Protein AF-A0A653ZEU2-F1 (afdb_monomer_lite)

Sequence (48 aa):
MNIIFKVMLLIFILLLPEIIKFARIQHMKKLGYRYEGEELVRIQEKNN

Structure (mmCIF, N/CA/C/O backbone):
data_AF-A0A653ZEU2-F1
#
_entry.id   AF-A0A653ZEU2-F1
#
loop_
_atom_site.group_PDB
_atom_site.id
_atom_site.type_symbol
_atom_site.label_atom_id
_atom_site.label_alt_id
_atom_site.label_comp_id
_atom_site.label_asym_id
_atom_site.label_entity_id
_atom_site.label_seq_id
_atom_site.pdbx_PDB_ins_code
_atom_site.Cartn_x
_atom_site.Cartn_y
_atom_site.Cartn_z
_atom_site.occupancy
_atom_site.B_iso_or_equiv
_atom_site.auth_seq_id
_atom_site.auth_comp_id
_atom_site.auth_asym_id
_atom_site.auth_atom_id
_atom_site.pdbx_PDB_model_num
ATOM 1 N N . MET A 1 1 ? 16.132 8.610 -23.576 1.00 64.88 1 MET A N 1
ATOM 2 C CA . MET A 1 1 ? 15.863 8.067 -22.223 1.00 64.88 1 MET A CA 1
ATOM 3 C C . MET A 1 1 ? 16.286 6.602 -22.208 1.00 64.88 1 MET A C 1
ATOM 5 O O . MET A 1 1 ? 15.684 5.820 -22.937 1.00 64.88 1 MET A O 1
ATOM 9 N N . ASN A 1 2 ? 17.358 6.258 -21.484 1.00 86.06 2 ASN A N 1
ATOM 10 C CA . ASN A 1 2 ? 17.926 4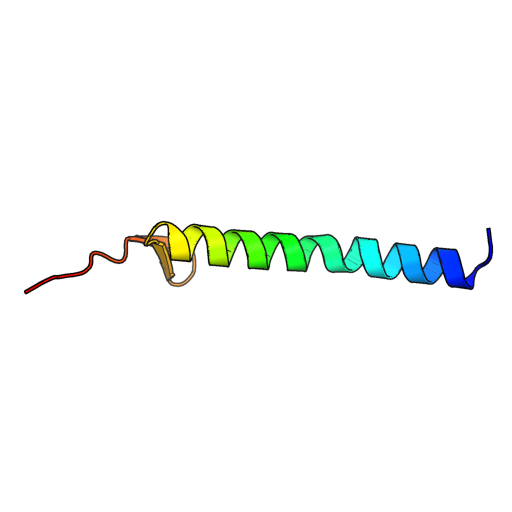.901 -21.451 1.00 86.06 2 ASN A CA 1
ATOM 11 C C . ASN A 1 2 ? 16.892 3.865 -20.981 1.00 86.06 2 ASN A C 1
ATOM 13 O O . ASN A 1 2 ? 16.103 4.143 -20.078 1.00 86.06 2 ASN A O 1
ATOM 17 N N . ILE A 1 3 ? 16.912 2.667 -21.573 1.00 90.00 3 ILE A N 1
ATOM 18 C CA . ILE A 1 3 ? 15.992 1.558 -21.251 1.00 90.00 3 ILE A CA 1
ATOM 19 C C . ILE A 1 3 ? 16.036 1.210 -19.758 1.00 90.00 3 ILE A C 1
ATOM 21 O O . ILE A 1 3 ? 14.989 1.061 -19.138 1.00 90.00 3 ILE A O 1
ATOM 25 N N . ILE A 1 4 ? 17.232 1.197 -19.165 1.00 90.62 4 ILE A N 1
A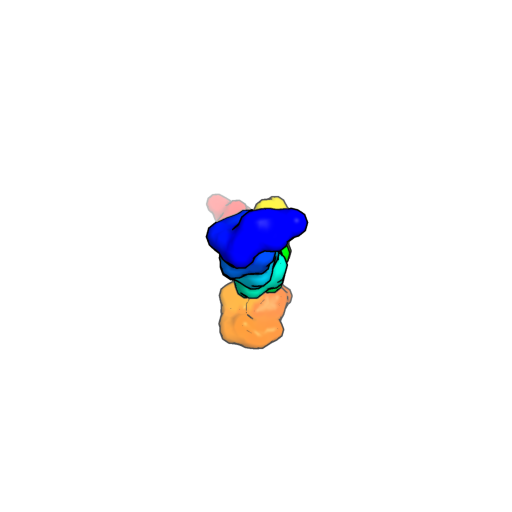TOM 26 C CA . ILE A 1 4 ? 17.443 0.971 -17.727 1.00 90.62 4 ILE A CA 1
ATOM 27 C C . ILE A 1 4 ? 16.619 1.962 -16.890 1.00 90.62 4 ILE A C 1
ATOM 29 O O . ILE A 1 4 ? 15.931 1.574 -15.952 1.00 90.62 4 ILE A O 1
ATOM 33 N N . PHE A 1 5 ? 16.610 3.237 -17.284 1.00 92.69 5 PHE A N 1
ATOM 34 C CA . PHE A 1 5 ? 15.863 4.289 -16.596 1.00 92.69 5 PHE A CA 1
ATOM 35 C C . PHE A 1 5 ? 14.344 4.094 -16.716 1.00 92.69 5 PHE A C 1
ATOM 37 O O . PHE A 1 5 ? 13.609 4.340 -15.764 1.00 92.69 5 PHE A O 1
ATOM 44 N N . LYS A 1 6 ? 13.866 3.612 -17.874 1.00 89.88 6 LYS A N 1
ATOM 45 C CA . LYS A 1 6 ? 12.445 3.295 -18.089 1.00 89.88 6 LYS A CA 1
ATOM 46 C C . LYS A 1 6 ? 11.982 2.139 -17.206 1.00 89.88 6 LYS A C 1
ATOM 48 O O . LYS A 1 6 ? 10.923 2.240 -16.597 1.00 89.88 6 LYS A O 1
ATOM 53 N N . VAL A 1 7 ? 12.772 1.069 -17.123 1.00 93.94 7 VAL A N 1
ATOM 54 C CA . VAL A 1 7 ? 12.449 -0.102 -16.293 1.00 93.94 7 VAL A CA 1
ATOM 55 C C . VAL A 1 7 ? 12.438 0.277 -14.812 1.00 93.94 7 VAL A C 1
ATOM 57 O O . VAL A 1 7 ? 11.506 -0.081 -14.098 1.00 93.94 7 VAL A O 1
ATOM 60 N N . MET A 1 8 ? 13.413 1.074 -14.365 1.00 92.38 8 MET A N 1
ATOM 61 C CA . MET A 1 8 ? 13.477 1.548 -12.981 1.00 92.38 8 MET A CA 1
ATOM 62 C C . MET A 1 8 ? 12.257 2.406 -12.606 1.00 92.38 8 MET A C 1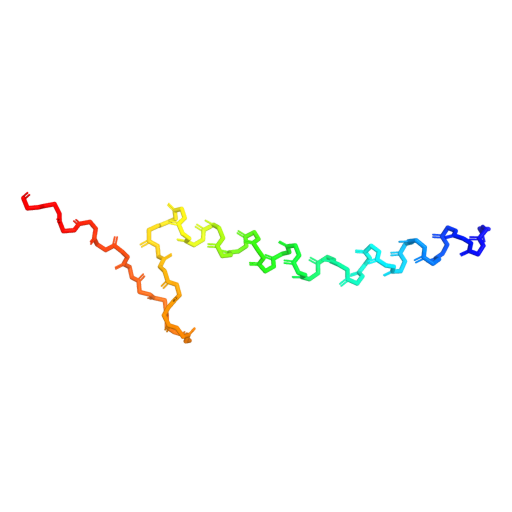
ATOM 64 O O . MET A 1 8 ? 11.668 2.212 -11.545 1.00 92.38 8 MET A O 1
ATOM 68 N N . LEU A 1 9 ? 11.830 3.308 -13.500 1.00 93.69 9 LEU A N 1
ATOM 69 C CA . LEU A 1 9 ? 10.625 4.119 -13.307 1.00 93.69 9 LEU A CA 1
ATOM 70 C C . LEU A 1 9 ? 9.363 3.248 -13.216 1.00 93.69 9 LEU A C 1
ATOM 72 O O . LEU A 1 9 ? 8.496 3.492 -12.382 1.00 93.69 9 LEU A O 1
ATOM 76 N N . LEU A 1 10 ? 9.270 2.220 -14.060 1.00 93.38 10 LEU A N 1
ATOM 77 C CA . LEU A 1 10 ? 8.122 1.318 -14.098 1.00 93.38 10 LEU A CA 1
ATOM 78 C C . LEU A 1 10 ? 7.993 0.520 -12.793 1.00 93.38 10 LEU A C 1
ATOM 80 O O . LEU A 1 10 ? 6.901 0.442 -12.235 1.00 93.38 10 LEU A O 1
ATOM 84 N N . ILE A 1 11 ? 9.111 0.013 -12.263 1.00 92.31 11 ILE A N 1
ATOM 85 C CA . ILE A 1 11 ? 9.162 -0.648 -10.948 1.00 92.31 11 ILE A CA 1
ATOM 86 C C . ILE A 1 11 ? 8.720 0.320 -9.844 1.00 92.31 11 ILE A C 1
ATOM 88 O O . ILE A 1 11 ? 7.932 -0.048 -8.977 1.00 92.31 11 ILE A O 1
ATOM 92 N N . PHE A 1 12 ? 9.167 1.576 -9.896 1.00 90.44 12 PHE A N 1
ATOM 93 C CA . PHE A 1 12 ? 8.790 2.585 -8.906 1.00 90.44 12 PHE A CA 1
ATOM 94 C C . PHE A 1 12 ? 7.277 2.869 -8.905 1.00 90.44 12 PHE A C 1
ATOM 96 O O . PHE A 1 12 ? 6.655 2.949 -7.846 1.00 90.44 12 PHE A O 1
ATOM 103 N N . ILE A 1 13 ? 6.667 2.961 -10.091 1.00 92.31 13 ILE A N 1
ATOM 104 C CA . ILE A 1 13 ? 5.215 3.140 -10.250 1.00 92.31 13 ILE A CA 1
ATOM 105 C C . ILE A 1 13 ? 4.445 1.909 -9.754 1.00 92.31 13 ILE A C 1
ATOM 107 O O . ILE A 1 13 ? 3.387 2.054 -9.147 1.00 92.31 13 ILE A O 1
ATOM 111 N N . LEU A 1 14 ? 4.979 0.706 -9.967 1.00 92.69 14 LEU A N 1
ATOM 112 C CA . LEU A 1 14 ? 4.383 -0.544 -9.485 1.00 92.69 14 LEU A CA 1
ATOM 113 C C . LEU A 1 14 ? 4.404 -0.680 -7.957 1.00 92.69 14 LEU A C 1
ATOM 115 O O . LEU A 1 14 ? 3.502 -1.301 -7.404 1.00 92.69 14 LEU A O 1
ATOM 119 N N . LEU A 1 15 ? 5.388 -0.086 -7.275 1.00 91.56 15 LEU A N 1
ATOM 120 C CA . LEU A 1 15 ? 5.519 -0.134 -5.811 1.00 91.56 15 LEU A CA 1
ATOM 121 C C . LEU A 1 15 ? 4.710 0.954 -5.085 1.00 91.56 15 LEU A C 1
ATOM 123 O O . LEU A 1 15 ? 4.352 0.792 -3.917 1.00 91.56 15 LEU A O 1
ATOM 127 N N . LEU A 1 16 ? 4.372 2.052 -5.766 1.00 90.69 16 LEU A N 1
ATOM 128 C CA . LEU A 1 16 ? 3.564 3.152 -5.217 1.00 90.69 16 LEU A CA 1
ATOM 129 C C . LEU A 1 16 ? 2.261 2.699 -4.515 1.00 90.69 16 LEU A C 1
ATOM 131 O O . LEU A 1 16 ? 2.003 3.165 -3.402 1.00 90.69 16 LEU A O 1
ATOM 135 N N . PRO A 1 17 ? 1.446 1.785 -5.082 1.00 90.75 17 PRO A N 1
ATOM 136 C CA . PRO A 1 17 ? 0.219 1.301 -4.451 1.00 90.75 17 PRO A CA 1
ATOM 137 C C . PRO A 1 17 ? 0.456 0.621 -3.099 1.00 90.75 17 PRO A C 1
ATOM 139 O O . PRO A 1 17 ? -0.340 0.795 -2.173 1.00 90.75 17 PRO A O 1
ATOM 142 N N . GLU A 1 18 ? 1.540 -0.144 -2.965 1.00 89.31 18 GLU A N 1
ATOM 143 C CA . GLU A 1 18 ? 1.880 -0.836 -1.718 1.00 89.31 18 GLU A CA 1
ATOM 144 C C . GLU A 1 18 ? 2.308 0.154 -0.637 1.00 89.31 18 GLU A C 1
ATOM 146 O O . GLU A 1 18 ? 1.847 0.065 0.504 1.00 89.31 18 GLU A O 1
ATOM 151 N N . ILE A 1 19 ? 3.100 1.159 -1.017 1.00 90.50 19 ILE A N 1
ATOM 152 C CA . ILE A 1 19 ? 3.524 2.238 -0.119 1.00 90.50 19 ILE A CA 1
ATOM 153 C C . ILE A 1 19 ? 2.301 3.003 0.407 1.00 90.50 19 ILE A C 1
ATOM 155 O O . ILE A 1 19 ? 2.191 3.242 1.612 1.00 90.50 19 ILE A O 1
ATOM 159 N N . ILE A 1 20 ? 1.342 3.333 -0.465 1.00 90.56 20 ILE A N 1
ATOM 160 C CA . ILE A 1 20 ? 0.104 4.028 -0.077 1.00 90.56 20 ILE A CA 1
ATOM 161 C C . ILE A 1 20 ? -0.741 3.163 0.870 1.00 90.56 20 ILE A C 1
ATOM 163 O O . ILE A 1 20 ? -1.244 3.670 1.876 1.00 90.56 20 ILE A O 1
ATOM 167 N N . LYS A 1 21 ? -0.881 1.857 0.596 1.00 88.88 21 LYS A N 1
ATOM 168 C CA . LYS A 1 21 ? -1.591 0.924 1.492 1.00 88.88 21 LYS A CA 1
ATOM 169 C C . LYS A 1 21 ? -0.945 0.884 2.872 1.00 88.88 21 LYS A C 1
ATOM 171 O O . LYS A 1 21 ? -1.645 1.000 3.878 1.00 88.88 21 LYS A O 1
ATOM 176 N N . PHE A 1 22 ? 0.376 0.765 2.925 1.00 88.94 22 PHE A N 1
ATOM 177 C CA . PHE A 1 22 ? 1.106 0.708 4.184 1.00 88.94 22 PHE A CA 1
ATOM 178 C C . PHE A 1 22 ? 0.972 2.011 4.981 1.00 88.94 22 PHE A C 1
ATOM 180 O O . PHE A 1 22 ? 0.640 1.977 6.168 1.00 88.94 22 PHE A O 1
ATOM 187 N N . ALA A 1 23 ? 1.128 3.161 4.319 1.00 89.81 23 ALA A N 1
ATOM 188 C CA . ALA A 1 23 ? 0.921 4.470 4.929 1.00 89.81 23 ALA A CA 1
ATOM 189 C C . ALA A 1 23 ? -0.510 4.626 5.473 1.00 89.81 23 ALA A C 1
ATOM 191 O O . ALA A 1 23 ? -0.693 5.094 6.597 1.00 89.81 23 ALA A O 1
ATOM 192 N N . ARG A 1 24 ? -1.526 4.168 4.728 1.00 88.75 24 ARG A N 1
ATOM 193 C CA 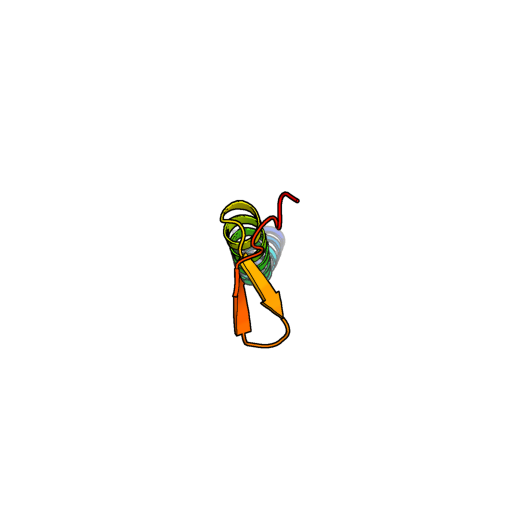. ARG A 1 24 ? -2.930 4.181 5.170 1.00 88.75 24 ARG A CA 1
ATOM 194 C C . ARG A 1 24 ? -3.146 3.327 6.419 1.00 88.75 24 ARG A C 1
ATOM 196 O O . ARG A 1 24 ? -3.827 3.774 7.339 1.00 88.75 24 ARG A O 1
ATOM 203 N N . ILE A 1 25 ? -2.575 2.124 6.474 1.00 86.75 25 ILE A N 1
ATOM 204 C CA . ILE A 1 25 ? -2.688 1.235 7.642 1.00 86.75 25 ILE A CA 1
ATOM 205 C C . ILE A 1 25 ? -2.023 1.875 8.863 1.00 86.75 25 ILE A C 1
ATOM 207 O O . ILE A 1 25 ? -2.624 1.919 9.936 1.00 86.75 25 ILE A O 1
ATOM 211 N N . GLN A 1 26 ? -0.816 2.424 8.700 1.00 85.44 26 GLN A N 1
ATOM 212 C CA . GLN A 1 26 ? -0.122 3.126 9.780 1.00 85.44 26 GLN A CA 1
ATOM 213 C C . GLN A 1 26 ? -0.900 4.351 10.268 1.00 85.44 26 GLN A C 1
ATOM 215 O O . GLN A 1 26 ? -1.014 4.566 11.474 1.00 85.44 26 GLN A O 1
ATOM 220 N N . HIS A 1 27 ? -1.471 5.127 9.348 1.00 87.62 27 HIS A N 1
ATOM 221 C CA . HIS A 1 27 ? -2.290 6.284 9.683 1.00 87.62 27 HIS A CA 1
ATOM 222 C C . HIS A 1 27 ? -3.530 5.883 10.492 1.00 87.62 27 HIS A C 1
ATOM 224 O O . HIS A 1 27 ? -3.802 6.484 11.528 1.00 87.62 27 HIS A O 1
ATOM 230 N N . MET A 1 28 ? -4.242 4.828 10.079 1.00 82.50 28 MET A N 1
ATOM 231 C CA . MET A 1 28 ? -5.398 4.320 10.831 1.00 82.50 28 MET A CA 1
ATOM 232 C C . MET A 1 28 ? -4.996 3.807 12.215 1.00 82.50 28 MET A C 1
ATOM 234 O O . MET A 1 28 ? -5.650 4.147 13.199 1.00 82.50 28 MET A O 1
ATOM 238 N N . LYS A 1 29 ? -3.865 3.097 12.317 1.00 81.62 29 LYS A N 1
ATOM 239 C CA . LYS A 1 29 ? -3.307 2.663 13.604 1.00 81.62 29 LYS A CA 1
ATOM 240 C C . LYS A 1 29 ? -3.002 3.850 14.520 1.00 81.62 29 LYS A C 1
ATOM 242 O O . LYS A 1 29 ? -3.326 3.801 15.701 1.00 81.62 29 LYS A O 1
ATOM 247 N N . LYS A 1 30 ? -2.426 4.930 13.980 1.00 81.62 30 LYS A N 1
ATOM 248 C CA . LYS A 1 30 ? -2.144 6.166 14.730 1.00 81.62 30 LYS A CA 1
ATOM 249 C C . LYS A 1 30 ? -3.419 6.877 15.196 1.00 81.62 30 LYS A C 1
ATOM 251 O O . LYS A 1 30 ? -3.410 7.489 16.255 1.00 81.62 30 LYS A O 1
ATOM 256 N N . LEU A 1 31 ? -4.510 6.770 14.439 1.00 81.94 31 LEU A N 1
ATOM 257 C CA . LEU A 1 31 ? -5.830 7.274 14.830 1.00 81.94 31 LEU A CA 1
ATOM 258 C C . LEU A 1 31 ? -6.534 6.396 15.881 1.00 81.94 31 LEU A C 1
ATOM 260 O O . LEU A 1 31 ? -7.665 6.695 16.259 1.00 81.94 31 LEU A O 1
ATOM 264 N N . GLY A 1 32 ? -5.896 5.315 16.340 1.00 78.44 32 GLY A N 1
ATOM 265 C CA . GLY A 1 32 ? -6.493 4.375 17.279 1.00 78.44 32 GLY A CA 1
ATOM 266 C C . GLY A 1 32 ? -7.519 3.457 16.621 1.00 78.44 32 GLY A C 1
ATOM 267 O O . GLY A 1 32 ? -8.435 3.004 17.292 1.00 78.44 32 GLY A O 1
ATOM 268 N N . TYR A 1 33 ? -7.399 3.182 15.319 1.00 78.81 33 TYR A N 1
ATOM 269 C CA . TYR A 1 33 ? -8.224 2.200 14.615 1.00 78.81 33 TYR A CA 1
ATOM 270 C C . TYR A 1 33 ? -7.364 1.030 14.137 1.00 78.81 33 TYR A C 1
ATOM 272 O O . TYR A 1 33 ? -6.268 1.210 13.602 1.00 78.81 33 TYR A O 1
ATOM 280 N N . ARG A 1 34 ? -7.866 -0.190 14.308 1.00 77.75 34 ARG A N 1
ATOM 281 C CA . ARG A 1 34 ? -7.269 -1.414 13.781 1.00 77.75 34 ARG A CA 1
ATOM 282 C C . ARG A 1 34 ? -8.194 -1.988 12.717 1.00 77.75 34 ARG A C 1
ATOM 284 O O . ARG A 1 34 ? -9.406 -1.978 12.883 1.00 77.75 34 ARG A O 1
ATOM 291 N N . TYR A 1 35 ? -7.608 -2.493 11.639 1.00 72.69 35 TYR A N 1
ATOM 292 C CA . TYR A 1 35 ? -8.342 -3.343 10.710 1.00 72.69 35 TYR A CA 1
ATOM 293 C C . TYR A 1 35 ? -8.444 -4.751 11.309 1.00 72.69 35 TYR A C 1
ATOM 295 O O . TYR A 1 35 ? -7.412 -5.384 11.555 1.00 72.69 35 TYR A O 1
ATOM 303 N N . GLU A 1 36 ? -9.664 -5.223 11.548 1.00 76.81 36 GLU A N 1
ATOM 304 C CA . GLU A 1 36 ? -9.979 -6.623 11.849 1.00 76.81 36 GLU A CA 1
ATOM 305 C C . GLU A 1 36 ? -10.718 -7.206 10.640 1.00 76.81 36 GLU A C 1
ATOM 307 O O . GLU A 1 36 ? -11.908 -6.980 10.440 1.00 76.81 36 GLU A O 1
ATOM 312 N N . GLY A 1 37 ? -9.977 -7.891 9.762 1.00 75.25 37 GLY A N 1
ATOM 313 C CA . GLY A 1 37 ? -10.512 -8.327 8.470 1.00 75.25 37 GLY A CA 1
ATOM 314 C C . GLY A 1 37 ? -10.873 -7.132 7.580 1.00 75.25 37 GLY A C 1
ATOM 315 O O . GLY A 1 37 ? -9.987 -6.378 7.175 1.00 75.25 37 GLY A O 1
ATOM 316 N N . GLU A 1 38 ? -12.164 -6.970 7.283 1.00 73.06 38 GLU A N 1
ATOM 317 C CA . GLU A 1 38 ? -12.711 -5.853 6.494 1.00 73.06 38 GLU A CA 1
ATOM 318 C C . GLU A 1 38 ? -13.239 -4.693 7.359 1.00 73.06 38 GLU A C 1
ATOM 320 O O . GLU A 1 38 ? -13.539 -3.621 6.830 1.00 73.06 38 GLU A O 1
ATOM 325 N N . GLU A 1 39 ? -13.313 -4.860 8.684 1.00 69.69 39 GLU A N 1
ATOM 326 C CA . GLU A 1 39 ? -13.892 -3.861 9.584 1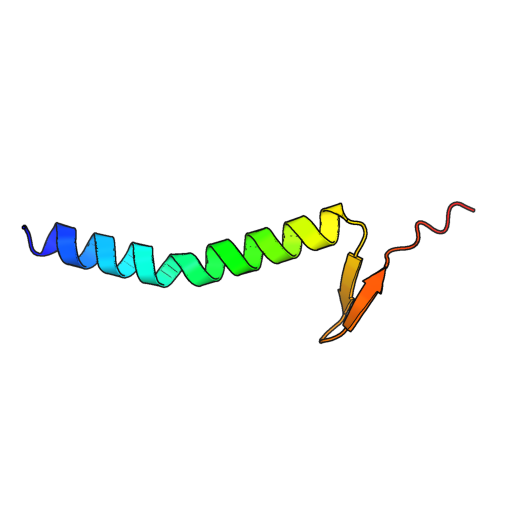.00 69.69 39 GLU A CA 1
ATOM 327 C C . GLU A 1 39 ? -12.831 -2.974 10.253 1.00 69.69 39 GLU A C 1
ATOM 329 O O . GLU A 1 39 ? -11.759 -3.419 10.674 1.00 69.69 39 GLU A O 1
ATOM 334 N N . LEU A 1 40 ? -13.140 -1.678 10.355 1.00 71.31 40 LEU A N 1
ATOM 335 C CA . LEU A 1 40 ? -12.353 -0.684 11.085 1.00 71.31 40 LEU A CA 1
ATOM 336 C C . LEU A 1 40 ? -12.852 -0.604 12.530 1.00 71.31 40 LEU A C 1
ATOM 338 O O . LEU A 1 40 ? -13.846 0.062 12.816 1.00 71.31 40 LEU A O 1
ATOM 342 N N . VAL A 1 41 ? -12.131 -1.236 13.450 1.00 78.88 41 VAL A N 1
ATOM 343 C CA . VAL A 1 41 ? -12.474 -1.250 14.875 1.00 78.88 41 VAL A CA 1
ATOM 344 C C . VAL A 1 41 ? -11.642 -0.199 15.603 1.00 78.88 41 VAL A C 1
ATOM 346 O O . VAL A 1 41 ? -10.420 -0.141 15.448 1.00 78.88 41 VAL A O 1
ATOM 349 N N . ARG A 1 42 ? -12.276 0.660 16.410 1.00 76.94 42 ARG A N 1
ATOM 350 C CA . ARG A 1 42 ? -11.540 1.589 17.279 1.00 76.94 42 ARG A CA 1
ATOM 351 C C . ARG A 1 42 ? -10.895 0.786 18.409 1.00 76.94 42 ARG A C 1
ATOM 353 O O . ARG A 1 42 ? -11.597 0.141 19.181 1.00 76.94 42 ARG A O 1
ATOM 360 N N . ILE A 1 43 ? -9.576 0.876 18.536 1.00 70.94 43 ILE A N 1
ATOM 361 C CA . ILE A 1 43 ? -8.833 0.464 19.724 1.00 70.94 43 ILE A CA 1
ATOM 362 C C . ILE A 1 43 ? -9.239 1.447 20.826 1.00 70.94 43 ILE A C 1
ATOM 364 O O . ILE A 1 43 ? -8.617 2.489 21.018 1.00 70.94 43 ILE A O 1
ATOM 368 N N . GLN A 1 44 ? -10.354 1.176 21.502 1.00 63.28 44 GLN A N 1
ATOM 369 C CA . GLN A 1 44 ? -10.596 1.794 22.794 1.00 63.28 44 GLN A CA 1
ATOM 370 C C . GLN A 1 44 ? -9.495 1.264 23.709 1.00 63.28 44 GLN A C 1
ATOM 372 O O . GLN A 1 44 ? -9.482 0.079 24.044 1.00 63.28 44 GLN A O 1
ATOM 377 N N . GLU A 1 45 ? -8.546 2.124 24.082 1.00 59.34 45 GLU A N 1
ATOM 378 C CA . GLU A 1 45 ? -7.776 1.913 25.301 1.00 59.34 45 GLU A CA 1
ATOM 379 C C . GLU A 1 45 ? -8.801 1.800 26.426 1.00 59.34 45 GLU A C 1
ATOM 381 O O . GLU A 1 45 ? -9.326 2.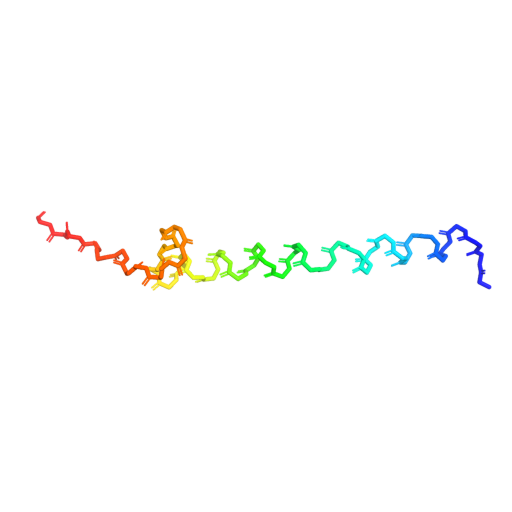792 26.932 1.00 59.34 45 GLU A O 1
ATOM 386 N N . LYS A 1 46 ? -9.150 0.559 26.768 1.00 49.94 46 LYS A N 1
ATOM 387 C CA . LYS A 1 46 ? -9.831 0.227 28.008 1.00 49.94 46 LYS A CA 1
ATOM 388 C C . LYS A 1 46 ? -8.815 0.492 29.114 1.00 49.94 46 LYS A C 1
ATOM 390 O O . LYS A 1 46 ? -8.140 -0.420 29.576 1.00 49.94 46 LYS A O 1
ATOM 395 N N . ASN A 1 47 ? -8.646 1.769 29.437 1.00 47.50 47 ASN A N 1
ATOM 396 C CA . ASN A 1 47 ? -7.900 2.215 30.595 1.00 47.50 47 ASN A CA 1
ATOM 397 C C . ASN A 1 47 ? -8.781 1.870 31.798 1.00 47.50 47 ASN A C 1
ATOM 399 O O . ASN A 1 47 ? -9.811 2.507 32.022 1.00 47.50 47 ASN A O 1
ATOM 403 N N . ASN A 1 48 ? -8.438 0.763 32.449 1.00 43.53 48 ASN A N 1
ATOM 404 C CA . ASN A 1 48 ? -9.025 0.292 33.695 1.00 43.53 48 ASN A CA 1
ATOM 405 C C . ASN A 1 48 ? -8.043 0.613 34.816 1.00 43.53 48 ASN A C 1
ATOM 407 O O . ASN A 1 48 ? -6.841 0.337 34.599 1.00 43.53 48 ASN A O 1
#

pLDDT: mean 81.39, std 12.5, range [43.53, 93.94]

Foldseek 3Di:
DDPVVVVVVVVVVVCVVVVVVVVVQVVLVVVQWHDDPPDTHRNPPPPD

Secondary structure (DSSP, 8-state):
--HHHHHHHHHHHHHHHHHHHHHHHHHHHHTTEEEETTEEEE------

Radius of gyration: 17.68 Å; chains: 1; bounding box: 32×16×56 Å